Protein AF-B8D4L8-F1 (afdb_monomer_lite)

Structure (mmCIF, N/CA/C/O backbone):
data_AF-B8D4L8-F1
#
_entry.id   AF-B8D4L8-F1
#
loop_
_atom_site.group_PDB
_atom_site.id
_atom_site.type_symbol
_atom_site.label_atom_id
_atom_site.label_alt_id
_atom_site.label_comp_id
_atom_site.label_asym_id
_atom_site.label_entity_id
_atom_site.label_seq_id
_atom_site.pdbx_PDB_ins_code
_atom_site.Cartn_x
_atom_site.Cartn_y
_atom_site.Cartn_z
_atom_site.occupancy
_atom_site.B_iso_or_equiv
_atom_site.auth_seq_id
_atom_site.auth_comp_id
_atom_site.auth_asym_id
_atom_site.auth_atom_id
_atom_site.pdbx_PDB_model_num
ATOM 1 N N . MET A 1 1 ? -11.662 1.761 3.717 1.00 84.94 1 MET A N 1
ATOM 2 C CA . MET A 1 1 ? -10.968 2.385 2.568 1.00 84.94 1 MET A CA 1
ATOM 3 C C . MET A 1 1 ? -9.727 1.563 2.276 1.00 84.94 1 MET A C 1
ATOM 5 O O . MET A 1 1 ? -9.042 1.221 3.236 1.00 84.94 1 MET A O 1
ATOM 9 N N . LEU A 1 2 ? -9.490 1.224 1.007 1.00 93.19 2 LEU A N 1
ATOM 10 C CA . LEU A 1 2 ? -8.349 0.432 0.536 1.00 93.19 2 LEU A CA 1
ATOM 11 C C . LEU A 1 2 ? -7.539 1.248 -0.479 1.00 93.19 2 LEU A C 1
ATOM 13 O O . LEU A 1 2 ? -8.116 2.102 -1.151 1.00 93.19 2 LEU A O 1
ATOM 17 N N . LEU A 1 3 ? -6.235 0.996 -0.551 1.00 94.88 3 LEU A N 1
ATOM 18 C CA . LEU A 1 3 ? -5.320 1.547 -1.551 1.00 94.88 3 LEU A CA 1
ATOM 19 C C . LEU A 1 3 ? -4.191 0.559 -1.841 1.00 94.88 3 LEU A C 1
ATOM 21 O O . LEU A 1 3 ? -3.846 -0.243 -0.975 1.00 94.88 3 LEU A O 1
ATOM 25 N N . GLU A 1 4 ? -3.590 0.657 -3.018 1.00 96.88 4 GLU A N 1
ATOM 26 C CA . GLU A 1 4 ? -2.395 -0.084 -3.407 1.00 96.88 4 GLU A CA 1
ATOM 27 C C . GLU A 1 4 ? -1.147 0.803 -3.349 1.00 96.88 4 GLU A C 1
ATOM 29 O O . GLU A 1 4 ? -1.167 1.964 -3.761 1.00 96.88 4 GLU A O 1
ATOM 34 N N . VAL A 1 5 ? -0.046 0.254 -2.836 1.00 96.44 5 VAL A N 1
ATOM 35 C CA . VAL A 1 5 ? 1.245 0.940 -2.734 1.00 96.44 5 VAL A CA 1
ATOM 36 C C . VAL A 1 5 ? 2.366 0.003 -3.166 1.00 96.44 5 VAL A C 1
ATOM 38 O O . VAL A 1 5 ? 2.380 -1.164 -2.781 1.00 96.44 5 VAL A O 1
ATOM 41 N N . ALA A 1 6 ? 3.315 0.498 -3.960 1.00 97.12 6 ALA A N 1
ATOM 42 C CA . ALA A 1 6 ? 4.475 -0.289 -4.376 1.00 97.12 6 ALA A CA 1
ATOM 43 C C . ALA A 1 6 ? 5.347 -0.663 -3.168 1.00 97.12 6 ALA A C 1
ATOM 45 O O . ALA A 1 6 ? 5.582 0.165 -2.286 1.00 97.12 6 ALA A O 1
ATOM 46 N N . THR A 1 7 ? 5.843 -1.899 -3.126 1.00 96.94 7 THR A N 1
ATOM 47 C CA . THR A 1 7 ? 6.595 -2.413 -1.966 1.00 96.94 7 THR A CA 1
ATOM 48 C C . THR A 1 7 ? 7.948 -1.732 -1.771 1.00 96.94 7 THR A C 1
ATOM 50 O O . THR A 1 7 ? 8.471 -1.731 -0.661 1.00 96.94 7 THR A O 1
ATOM 53 N N . ASP A 1 8 ? 8.506 -1.141 -2.831 1.00 96.50 8 ASP A N 1
ATOM 54 C CA . ASP A 1 8 ? 9.733 -0.338 -2.814 1.00 96.50 8 ASP A CA 1
ATOM 55 C C . ASP A 1 8 ? 9.507 1.126 -2.392 1.00 96.50 8 ASP A C 1
ATOM 57 O O . ASP A 1 8 ? 10.471 1.857 -2.171 1.00 96.50 8 ASP A O 1
ATOM 61 N N . ASN A 1 9 ? 8.257 1.571 -2.217 1.00 96.75 9 ASN A N 1
ATOM 62 C CA . ASN A 1 9 ? 7.944 2.939 -1.802 1.00 96.75 9 ASN A CA 1
ATOM 63 C C . ASN A 1 9 ? 7.853 3.064 -0.269 1.00 96.75 9 ASN A C 1
ATOM 65 O O . ASN A 1 9 ? 6.772 3.207 0.309 1.00 96.75 9 ASN A O 1
ATOM 69 N N . ALA A 1 10 ? 9.011 3.002 0.397 1.00 96.38 10 ALA A N 1
ATOM 70 C CA . ALA A 1 10 ? 9.116 3.042 1.859 1.00 96.38 10 ALA A CA 1
ATO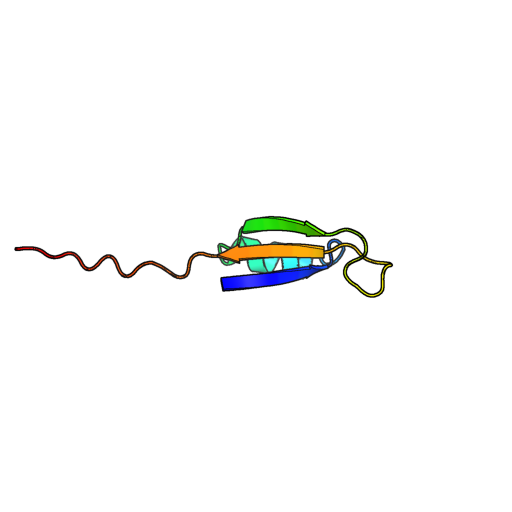M 71 C C . ALA A 1 10 ? 8.515 4.315 2.488 1.00 96.38 10 ALA A C 1
ATOM 73 O O . ALA A 1 10 ? 7.944 4.252 3.583 1.00 96.38 10 ALA A O 1
ATOM 74 N N . GLU A 1 11 ? 8.600 5.455 1.794 1.00 97.62 11 GLU A N 1
ATOM 75 C CA . GLU A 1 11 ? 8.032 6.726 2.255 1.00 97.62 11 GLU A CA 1
ATOM 76 C C . GLU A 1 11 ? 6.501 6.669 2.297 1.00 97.62 11 GLU A C 1
ATOM 78 O O . GLU A 1 11 ? 5.898 6.964 3.332 1.00 97.62 11 GLU A O 1
ATOM 83 N N . ALA A 1 12 ? 5.862 6.209 1.216 1.00 96.81 12 ALA A N 1
ATOM 84 C CA . ALA A 1 12 ? 4.408 6.077 1.163 1.00 96.81 12 ALA A CA 1
ATOM 85 C C . ALA A 1 12 ? 3.893 5.031 2.161 1.00 96.81 12 ALA A C 1
ATOM 87 O O . ALA A 1 12 ? 2.903 5.270 2.853 1.00 96.81 12 ALA A O 1
ATOM 88 N N . ILE A 1 13 ? 4.586 3.894 2.289 1.00 97.44 13 ILE A N 1
ATOM 89 C CA . ILE A 1 13 ? 4.251 2.863 3.282 1.00 97.44 13 ILE A CA 1
ATOM 90 C C . ILE A 1 13 ? 4.256 3.468 4.691 1.00 97.44 13 ILE A C 1
ATOM 92 O O . ILE A 1 13 ? 3.271 3.338 5.420 1.00 97.44 13 ILE A O 1
ATOM 96 N N . SER A 1 14 ? 5.330 4.169 5.062 1.00 97.56 14 SER A N 1
ATOM 97 C CA . SER A 1 14 ? 5.459 4.790 6.386 1.00 97.56 14 SER A CA 1
ATOM 98 C C . SER A 1 14 ? 4.378 5.841 6.630 1.00 97.56 14 SER A C 1
ATOM 100 O O . SER A 1 14 ? 3.774 5.869 7.703 1.00 97.56 14 SER A O 1
ATOM 102 N N . PHE A 1 15 ? 4.075 6.657 5.618 1.00 97.25 15 PHE A N 1
ATOM 103 C CA . PHE A 1 15 ? 3.006 7.648 5.681 1.00 97.25 15 PHE A CA 1
ATOM 104 C C . PHE A 1 15 ? 1.644 7.000 5.971 1.00 97.25 15 PHE A C 1
ATOM 106 O O . PHE A 1 15 ? 0.949 7.390 6.912 1.00 97.25 15 PHE A O 1
ATOM 113 N N . TYR A 1 16 ? 1.261 5.967 5.215 1.00 96.31 16 TYR A N 1
ATOM 114 C CA . TYR A 1 16 ? -0.039 5.317 5.393 1.00 96.31 16 TYR A CA 1
ATOM 115 C C . TYR A 1 16 ? -0.135 4.539 6.709 1.00 96.31 16 TYR A C 1
ATOM 117 O O . TYR A 1 16 ? -1.179 4.598 7.366 1.00 96.31 16 TYR A O 1
ATOM 125 N N . LEU A 1 17 ? 0.942 3.874 7.141 1.00 95.44 17 LEU A N 1
ATOM 126 C CA . LEU A 1 17 ? 1.013 3.251 8.467 1.00 95.44 17 LEU A CA 1
ATOM 127 C C . LEU A 1 17 ? 0.806 4.292 9.579 1.00 95.44 17 LEU A C 1
ATOM 129 O O . LEU A 1 17 ? -0.011 4.074 10.476 1.00 95.44 17 LEU A O 1
ATOM 133 N N . GLY A 1 18 ? 1.464 5.454 9.480 1.00 96.00 18 GLY A N 1
ATOM 134 C CA . GLY A 1 18 ? 1.287 6.575 10.411 1.00 96.00 18 GLY A CA 1
ATOM 135 C C . GLY A 1 18 ? -0.142 7.129 10.441 1.00 96.00 18 GLY A C 1
ATOM 136 O O . GLY A 1 18 ? -0.614 7.589 11.477 1.00 96.00 18 GLY A O 1
ATOM 137 N N . HIS A 1 19 ? -0.877 7.008 9.333 1.00 93.88 19 HIS A N 1
ATOM 138 C CA . HIS A 1 19 ? -2.288 7.392 9.212 1.00 93.88 19 HIS A CA 1
ATOM 139 C C . HIS A 1 19 ? -3.290 6.276 9.563 1.00 93.88 19 HIS A C 1
ATOM 141 O O . HIS A 1 19 ? -4.489 6.397 9.272 1.00 93.88 19 HIS A O 1
ATOM 147 N N . GLY A 1 20 ? -2.822 5.196 10.193 1.00 93.94 20 GLY A N 1
ATOM 148 C CA . GLY A 1 20 ? -3.663 4.115 10.705 1.00 93.94 20 GLY A CA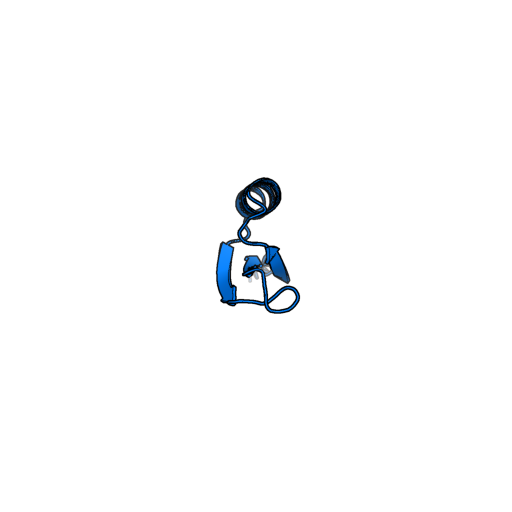 1
ATOM 149 C C . GLY A 1 20 ? -4.128 3.115 9.647 1.00 93.94 20 GLY A C 1
ATOM 150 O O . GLY A 1 20 ? -5.048 2.334 9.909 1.00 93.94 20 GLY A O 1
ATOM 151 N N . PHE A 1 21 ? -3.525 3.121 8.457 1.00 96.31 21 PHE A N 1
ATOM 152 C CA . PHE A 1 21 ? -3.680 2.015 7.519 1.00 96.31 21 PHE A CA 1
ATOM 153 C C . PHE A 1 21 ? -2.841 0.818 7.970 1.00 96.31 21 PHE A C 1
ATOM 155 O O . PHE A 1 21 ? -1.813 0.959 8.626 1.00 96.31 21 PHE A O 1
ATOM 162 N N . LYS A 1 22 ? -3.278 -0.380 7.592 1.00 96.06 22 LYS A N 1
ATOM 163 C CA . LYS A 1 22 ? -2.556 -1.636 7.801 1.00 96.06 22 LYS A CA 1
ATOM 164 C C . LYS A 1 22 ? -2.387 -2.344 6.470 1.00 96.06 22 LYS A C 1
ATOM 166 O O . LYS A 1 22 ? -3.272 -2.248 5.624 1.00 96.06 22 LYS A O 1
ATOM 171 N N . ILE A 1 23 ? -1.287 -3.066 6.296 1.00 96.12 23 ILE A N 1
ATOM 172 C CA . ILE A 1 23 ? -1.117 -3.963 5.150 1.00 96.12 23 ILE A CA 1
ATOM 173 C C . ILE A 1 23 ? -2.115 -5.114 5.306 1.00 96.12 23 ILE A C 1
ATOM 175 O O . ILE A 1 23 ? -2.191 -5.735 6.365 1.00 96.12 23 ILE A O 1
ATOM 179 N N . VAL A 1 24 ? -2.902 -5.358 4.264 1.00 96.25 24 VAL A N 1
ATOM 180 C CA . VAL A 1 24 ? -3.950 -6.387 4.231 1.00 96.25 24 VAL A CA 1
ATOM 181 C C . VAL A 1 24 ? -3.558 -7.514 3.285 1.00 96.25 24 VAL A C 1
ATOM 183 O O . VAL A 1 24 ? -3.744 -8.681 3.612 1.00 96.25 24 VAL A O 1
ATOM 186 N N . VAL A 1 25 ? -3.013 -7.167 2.115 1.00 96.62 25 VAL A N 1
ATOM 187 C CA . VAL A 1 25 ? -2.656 -8.125 1.062 1.00 96.62 25 VAL A CA 1
ATOM 188 C C . VAL A 1 25 ? -1.319 -7.735 0.443 1.00 96.62 25 VAL A C 1
ATOM 190 O O . VAL A 1 25 ? -0.998 -6.553 0.338 1.00 96.62 25 VAL A O 1
ATOM 193 N N . PHE A 1 26 ? -0.562 -8.736 0.007 1.00 97.06 26 PHE A N 1
ATOM 194 C CA . PHE A 1 26 ? 0.599 -8.586 -0.862 1.00 97.06 26 PHE A CA 1
ATOM 195 C C . PHE A 1 26 ? 0.262 -9.149 -2.246 1.00 97.06 26 PHE A C 1
ATOM 197 O O . PHE A 1 26 ? -0.261 -10.260 -2.347 1.00 97.06 26 PHE A O 1
ATOM 204 N N . ILE A 1 27 ? 0.557 -8.393 -3.302 1.00 96.62 27 ILE A N 1
ATOM 205 C CA . ILE A 1 27 ? 0.311 -8.785 -4.690 1.00 96.62 27 ILE A CA 1
ATOM 206 C C . ILE A 1 27 ? 1.629 -8.738 -5.455 1.00 96.62 27 ILE A C 1
ATOM 208 O O . ILE A 1 27 ? 2.235 -7.677 -5.606 1.00 96.62 27 ILE A O 1
ATOM 212 N N . LYS A 1 28 ? 2.049 -9.895 -5.970 1.00 96.44 28 LYS A N 1
ATOM 213 C CA . LYS A 1 28 ? 3.270 -10.020 -6.766 1.00 96.44 28 LYS A CA 1
ATOM 214 C C . LYS A 1 28 ? 3.055 -9.494 -8.188 1.00 96.44 28 LYS A C 1
ATOM 216 O O . LYS A 1 28 ? 2.060 -9.846 -8.816 1.00 96.44 28 LYS A O 1
ATOM 221 N N . GLY A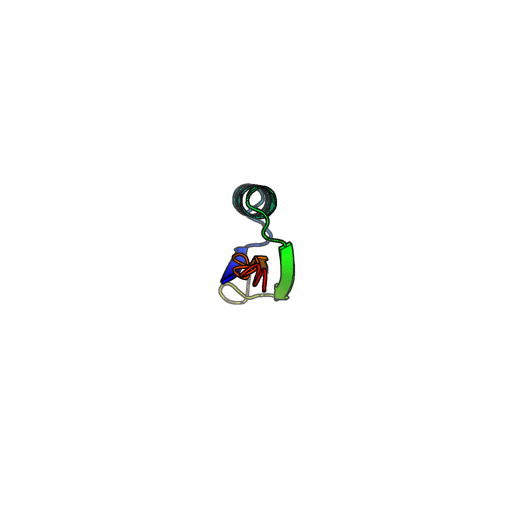 1 29 ? 3.988 -8.693 -8.701 1.00 94.69 29 GLY A N 1
ATOM 222 C CA . GLY A 1 29 ? 3.966 -8.180 -10.076 1.00 94.69 29 GLY A CA 1
ATOM 223 C C . GLY A 1 29 ? 2.769 -7.277 -10.403 1.00 94.69 29 GLY A C 1
ATOM 224 O O . GLY A 1 29 ? 2.366 -7.191 -11.560 1.00 94.69 29 GLY A O 1
ATOM 225 N N . TYR A 1 30 ? 2.178 -6.615 -9.408 1.00 94.62 30 TYR A N 1
ATOM 226 C CA . TYR A 1 30 ? 1.002 -5.759 -9.586 1.00 94.62 30 TYR A CA 1
ATOM 227 C C . TYR A 1 30 ? 1.241 -4.610 -10.581 1.00 94.62 30 TYR A C 1
ATOM 229 O O . TYR A 1 30 ? 0.443 -4.403 -11.493 1.00 94.62 30 TYR A O 1
ATOM 237 N N . TYR A 1 31 ? 2.359 -3.886 -10.466 1.00 90.94 31 TYR A N 1
ATOM 238 C CA . TYR A 1 31 ? 2.673 -2.819 -11.417 1.00 90.94 31 TYR A CA 1
ATOM 239 C C . TYR A 1 31 ? 3.431 -3.388 -12.618 1.00 90.94 31 TYR A C 1
ATOM 241 O O . TYR A 1 31 ? 4.615 -3.728 -12.526 1.00 90.94 31 TYR A O 1
ATOM 249 N N . TYR A 1 32 ? 2.727 -3.467 -13.751 1.00 91.31 32 TYR A N 1
ATOM 250 C CA . TYR A 1 32 ? 3.241 -3.905 -15.056 1.00 91.31 32 TYR A CA 1
ATOM 251 C C . TYR A 1 32 ? 3.885 -5.305 -15.061 1.00 91.31 32 TYR A C 1
ATOM 253 O O . TYR A 1 32 ? 4.712 -5.590 -15.921 1.00 91.31 32 TYR A O 1
ATOM 261 N N . GLY A 1 33 ? 3.549 -6.180 -14.106 1.00 90.25 33 GLY A N 1
ATOM 262 C CA . GLY A 1 33 ? 4.166 -7.509 -13.984 1.00 90.25 33 GLY A CA 1
ATOM 263 C C . GLY A 1 33 ? 5.550 -7.510 -13.328 1.00 90.25 33 GLY A C 1
ATOM 264 O O . GLY A 1 33 ? 6.125 -8.579 -13.147 1.00 90.25 33 GLY A O 1
ATOM 265 N N . ILE A 1 34 ? 6.092 -6.338 -12.979 1.00 91.00 34 ILE A N 1
ATOM 266 C CA . ILE A 1 34 ? 7.500 -6.182 -12.584 1.00 91.00 34 ILE A CA 1
ATOM 267 C C . ILE A 1 34 ? 7.635 -5.829 -11.105 1.00 91.00 34 ILE A C 1
ATOM 269 O O . ILE A 1 34 ? 8.563 -6.306 -10.456 1.00 91.00 34 ILE A O 1
ATOM 273 N N . LYS A 1 35 ? 6.730 -5.003 -10.564 1.00 92.12 35 LYS A N 1
ATOM 274 C CA . LYS A 1 35 ? 6.807 -4.573 -9.162 1.00 92.12 35 LYS A CA 1
ATOM 275 C C . LYS A 1 35 ? 5.641 -5.073 -8.337 1.00 92.12 35 LYS A C 1
ATOM 277 O O . LYS A 1 35 ? 4.489 -5.036 -8.771 1.00 92.12 35 LYS A O 1
ATOM 282 N N . ASP A 1 36 ? 5.965 -5.464 -7.118 1.00 97.38 36 ASP A N 1
ATOM 283 C CA . ASP A 1 36 ? 5.003 -5.928 -6.138 1.00 97.38 36 ASP A CA 1
ATOM 284 C C . ASP A 1 36 ? 4.285 -4.742 -5.480 1.00 97.38 36 ASP A C 1
ATOM 286 O O . ASP A 1 36 ? 4.785 -3.612 -5.448 1.00 97.38 36 ASP A O 1
ATOM 290 N N . ALA A 1 37 ? 3.093 -5.000 -4.950 1.00 97.88 37 ALA A N 1
ATOM 291 C CA . ALA A 1 37 ? 2.305 -4.006 -4.237 1.00 97.88 37 ALA A CA 1
ATOM 292 C C . ALA A 1 37 ? 1.734 -4.559 -2.930 1.00 97.88 37 ALA A C 1
ATOM 294 O O . ALA A 1 37 ? 1.329 -5.720 -2.841 1.00 97.88 37 ALA A O 1
ATOM 295 N N . TYR A 1 38 ? 1.640 -3.694 -1.925 1.00 97.81 38 TYR A N 1
ATOM 296 C CA . TYR A 1 38 ? 0.798 -3.901 -0.758 1.00 97.81 38 TYR A CA 1
ATOM 297 C C . TYR A 1 38 ? -0.566 -3.263 -0.984 1.00 97.81 38 TYR A C 1
ATOM 299 O O . TYR A 1 38 ? -0.657 -2.084 -1.320 1.00 97.81 38 TYR A O 1
ATOM 307 N N . VAL A 1 39 ? -1.631 -4.008 -0.702 1.00 96.88 39 VAL A N 1
ATOM 308 C CA . VAL A 1 39 ? -2.947 -3.417 -0.458 1.00 96.88 39 VAL A CA 1
ATOM 309 C C . VAL A 1 39 ? -2.995 -3.007 1.004 1.00 96.88 39 VAL A C 1
ATOM 311 O O . VAL A 1 39 ? -2.887 -3.850 1.899 1.00 96.88 39 VAL A O 1
ATOM 314 N N . MET A 1 40 ? -3.168 -1.718 1.256 1.00 97.12 40 MET A N 1
ATOM 315 C CA . MET A 1 40 ? -3.306 -1.152 2.588 1.00 97.12 40 MET A CA 1
ATOM 316 C C . MET A 1 40 ? -4.752 -0.740 2.842 1.00 97.12 40 MET A C 1
ATOM 318 O O . MET A 1 40 ? -5.419 -0.160 1.988 1.00 97.12 40 MET A O 1
ATOM 322 N N . GLY A 1 41 ? -5.248 -1.023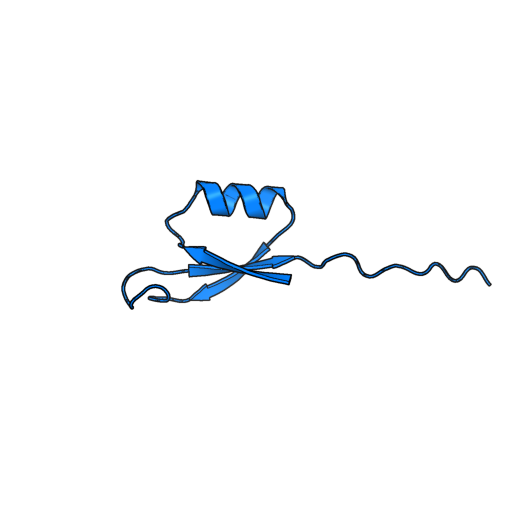 4.042 1.00 95.12 41 GLY A N 1
ATOM 323 C CA . GLY A 1 41 ? -6.617 -0.742 4.436 1.00 95.12 41 GLY A CA 1
ATOM 324 C C . GLY A 1 41 ? -6.703 0.000 5.755 1.00 95.12 41 GLY A C 1
ATOM 325 O O . GLY A 1 41 ? -5.979 -0.309 6.699 1.00 95.12 41 GLY A O 1
ATOM 326 N N . ARG A 1 42 ? -7.636 0.951 5.839 1.00 93.00 42 ARG A N 1
ATOM 327 C CA . ARG A 1 42 ? -8.085 1.515 7.115 1.00 93.00 42 ARG A CA 1
ATOM 328 C C . ARG A 1 42 ? -9.596 1.450 7.249 1.00 93.00 42 ARG A C 1
ATOM 330 O O . ARG A 1 42 ? -10.343 1.669 6.284 1.00 93.00 42 ARG A O 1
ATOM 337 N N . ILE A 1 43 ? -10.036 1.211 8.476 1.00 85.44 43 ILE A N 1
ATOM 338 C CA . ILE A 1 43 ? -11.432 1.368 8.865 1.00 85.44 43 ILE A CA 1
ATOM 339 C C . ILE A 1 43 ? -11.636 2.863 9.111 1.00 85.44 43 ILE A C 1
ATOM 341 O O . ILE A 1 43 ? -11.064 3.427 10.041 1.00 85.44 43 ILE A O 1
ATOM 345 N N . LEU A 1 44 ? -12.407 3.524 8.247 1.00 76.31 44 LEU A N 1
ATOM 346 C CA . LEU A 1 44 ? -12.892 4.870 8.540 1.00 76.31 44 LEU A CA 1
ATOM 347 C C . LEU A 1 44 ? -13.983 4.682 9.593 1.00 76.31 44 LEU A C 1
ATOM 349 O O . LEU A 1 44 ? -14.918 3.929 9.331 1.00 76.31 44 LEU A O 1
ATOM 353 N N . GLY A 1 45 ? -13.790 5.247 10.786 1.00 66.25 45 GLY A N 1
ATOM 354 C CA . GLY A 1 45 ? -14.540 4.891 11.988 1.00 66.25 45 GLY A CA 1
ATOM 355 C C . GLY A 1 45 ? -16.021 4.614 11.736 1.00 66.25 45 GLY A C 1
ATOM 356 O O . GLY A 1 45 ? -16.748 5.466 11.227 1.00 66.25 45 GLY A O 1
ATOM 357 N N . SER A 1 46 ? -16.467 3.424 12.143 1.00 56.41 46 SER A N 1
ATOM 358 C CA . SER A 1 46 ? -17.871 3.184 12.442 1.00 56.41 46 SER A CA 1
ATOM 359 C C . SER A 1 46 ? -18.299 4.284 13.399 1.00 56.41 46 SER A C 1
ATOM 361 O O . SER A 1 46 ? -17.752 4.399 14.498 1.00 56.41 46 SER A O 1
ATOM 363 N N . LYS A 1 47 ? -19.249 5.119 12.983 1.00 48.81 47 LYS A N 1
ATOM 364 C CA . LYS A 1 47 ? -19.950 6.026 13.883 1.00 48.81 47 LYS A CA 1
ATOM 365 C C . LYS A 1 47 ? -20.532 5.133 14.984 1.00 48.81 47 LYS A C 1
ATOM 367 O O . LYS A 1 47 ? -21.532 4.458 14.759 1.00 48.81 47 LYS A O 1
ATOM 372 N N . ARG A 1 48 ? -19.877 5.040 16.148 1.00 55.06 48 ARG A N 1
ATOM 373 C CA . ARG A 1 48 ? -20.519 4.508 17.351 1.00 55.06 48 ARG A CA 1
ATOM 374 C C . ARG A 1 48 ? -21.586 5.534 17.691 1.00 55.06 48 ARG A C 1
ATOM 376 O O . ARG A 1 48 ? -21.311 6.528 18.353 1.00 55.06 48 ARG A O 1
ATOM 383 N N . VAL A 1 49 ? -22.782 5.342 17.145 1.00 56.91 49 VAL A N 1
ATOM 384 C CA . VAL A 1 49 ? -23.971 5.990 17.676 1.00 56.91 49 VAL A CA 1
ATOM 385 C C . VAL A 1 49 ? -24.147 5.371 19.056 1.00 56.91 49 VAL A C 1
ATOM 387 O O . VAL A 1 49 ? -24.630 4.251 19.181 1.00 56.91 49 VAL A O 1
ATOM 390 N N . SER A 1 50 ? -23.660 6.061 20.086 1.00 54.28 50 SER A N 1
ATOM 391 C CA . SER A 1 50 ? -24.107 5.809 21.449 1.00 54.28 50 SER A CA 1
ATOM 392 C C . SER A 1 50 ? -25.592 6.145 21.491 1.00 54.28 50 SER A C 1
ATOM 394 O O . SER A 1 50 ? -25.963 7.299 21.681 1.00 54.28 50 SER A O 1
ATOM 396 N N . ILE A 1 51 ? -26.439 5.144 21.279 1.00 57.19 51 ILE A N 1
ATOM 397 C CA . ILE A 1 51 ? -27.809 5.173 21.778 1.00 57.19 51 ILE A CA 1
ATOM 398 C C . ILE A 1 51 ? -27.712 5.028 23.299 1.00 57.19 51 ILE A C 1
ATOM 400 O O . ILE A 1 51 ? -27.613 3.925 23.823 1.00 57.19 51 ILE A O 1
ATOM 404 N N . HIS A 1 52 ? -27.639 6.162 23.998 1.00 49.34 52 HIS A N 1
ATOM 405 C CA . HIS A 1 52 ? -28.156 6.222 25.36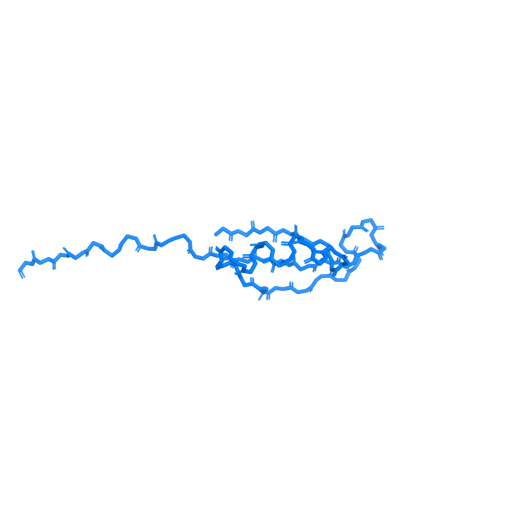0 1.00 49.34 52 HIS A CA 1
ATOM 406 C C . HIS A 1 52 ? -29.676 6.298 25.224 1.00 49.34 52 HIS A C 1
ATOM 408 O O . HIS A 1 52 ? -30.198 7.289 24.711 1.00 49.34 52 HIS A O 1
ATOM 414 N N . GLY A 1 53 ? -30.340 5.218 25.617 1.00 45.94 53 GLY A N 1
ATOM 415 C CA . GLY A 1 53 ? -31.770 5.139 25.882 1.00 45.94 53 GLY A CA 1
ATOM 416 C C . GLY A 1 53 ? -31.947 4.527 27.256 1.00 45.94 53 GLY A C 1
ATOM 417 O O . GLY A 1 53 ? -31.193 3.567 27.540 1.00 45.94 53 GLY A O 1
#

pLDDT: mean 87.85, std 15.72, range [45.94, 97.88]

InterPro domains:
  IPR000182 GNAT domain [PS51186] (1-45)
  IPR016181 Acyl-CoA N-acyltransferase [SSF55729] (1-44)

Radius of gyration: 15.02 Å; chains: 1; bounding box: 42×18×41 Å

Secondary structure (DSSP, 8-state):
-EEEEETT-HHHHHHHHHTT-EEE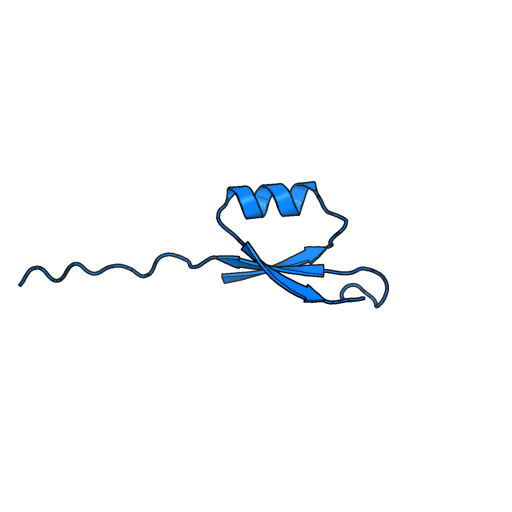EEEEEEETTTEEEEEEE------------

Sequence (53 aa):
MLLEVATDNAEAISFYLGHGFKIVVFIKGYYYGIKDAYVMGRILGSKRVSIHG

Organism: Desulfurococcus amylolyticus (strain DSM 18924 / JCM 16383 / VKM B-2413 / 1221n) (NCBI:txid490899)

Foldseek 3Di:
DKDKDWPPCPVVVVVVVVVAWDFDDKAQCPPVNHTIITIIDDDPDDPPPPPPD